Protein AF-A0A7C7NVA0-F1 (afdb_monomer_lite)

Sequence (63 aa):
MKKLLFAAAFAVLGFTANAQEEQTFGFAKGDLFISGSVTFSNESTGDVKDNAFEVAPKVGYFL

Radius of gyration: 27.65 Å; chains: 1; bounding box: 52×16×78 Å

Structure (mmCIF, N/CA/C/O backbone):
data_AF-A0A7C7NVA0-F1
#
_entry.id   AF-A0A7C7NVA0-F1
#
loop_
_atom_site.group_PDB
_atom_site.id
_atom_site.type_symbol
_atom_site.label_atom_id
_atom_site.label_alt_id
_atom_site.label_comp_id
_atom_site.label_asym_id
_atom_site.label_entity_id
_atom_site.label_seq_id
_atom_site.pdbx_PDB_ins_code
_atom_site.Cartn_x
_atom_site.Cartn_y
_atom_site.Cartn_z
_atom_site.occupancy
_atom_site.B_iso_or_equiv
_atom_site.auth_seq_id
_atom_site.auth_comp_id
_atom_site.auth_asym_id
_atom_site.auth_atom_id
_atom_site.pdbx_PDB_model_num
ATOM 1 N N . MET A 1 1 ? -25.082 2.747 53.595 1.00 58.66 1 MET A N 1
ATOM 2 C CA . MET A 1 1 ? -25.461 2.948 52.175 1.00 58.66 1 MET A CA 1
ATOM 3 C C . MET A 1 1 ? -24.422 3.710 51.343 1.00 58.66 1 MET A C 1
ATOM 5 O O . MET A 1 1 ? -24.276 3.389 50.176 1.00 58.66 1 MET A O 1
ATOM 9 N N . LYS A 1 2 ? -23.610 4.619 51.914 1.00 61.84 2 LYS A N 1
ATOM 10 C CA . LYS A 1 2 ? -22.553 5.332 51.158 1.00 61.84 2 LYS A CA 1
ATOM 11 C C . LYS A 1 2 ? -21.508 4.435 50.467 1.00 61.84 2 LYS A C 1
ATOM 13 O O . LYS A 1 2 ? -21.104 4.729 49.357 1.00 61.84 2 LYS A O 1
ATOM 18 N N . LYS A 1 3 ? -21.118 3.306 51.078 1.00 66.31 3 LYS A N 1
ATOM 19 C CA . LYS A 1 3 ? -20.109 2.384 50.516 1.00 66.31 3 LYS A CA 1
ATOM 20 C C . LYS A 1 3 ? -20.584 1.623 49.268 1.00 66.31 3 LYS A C 1
ATOM 22 O O . LYS A 1 3 ? -19.767 1.288 48.423 1.00 66.31 3 LYS A O 1
ATOM 27 N N . LEU A 1 4 ? -21.895 1.395 49.144 1.00 71.81 4 LEU A N 1
ATOM 28 C CA . LEU A 1 4 ? -22.493 0.716 47.992 1.00 71.81 4 LEU A CA 1
ATOM 29 C C . LEU A 1 4 ? -22.532 1.633 46.762 1.00 71.81 4 LEU A C 1
ATOM 31 O O . LEU A 1 4 ? -22.269 1.184 45.655 1.00 71.81 4 LEU A O 1
ATOM 35 N N . LEU A 1 5 ? -22.768 2.932 46.978 1.00 71.44 5 LEU A N 1
ATOM 36 C CA . LEU A 1 5 ? -22.697 3.950 45.927 1.00 71.44 5 LEU A CA 1
ATOM 37 C C . LEU A 1 5 ? -21.277 4.089 45.367 1.00 71.44 5 LEU A C 1
ATOM 39 O O . LEU A 1 5 ? -21.109 4.174 44.157 1.00 71.44 5 LEU A O 1
ATOM 43 N N . PHE A 1 6 ? -20.254 4.037 46.227 1.00 69.94 6 PHE A N 1
ATOM 44 C CA . PHE A 1 6 ? -18.862 4.045 45.769 1.00 69.94 6 PHE A CA 1
ATOM 45 C C . PHE A 1 6 ? -18.510 2.786 44.966 1.00 69.94 6 PHE A C 1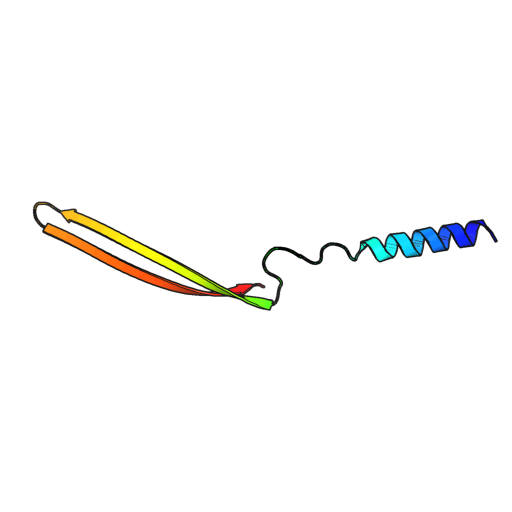
ATOM 47 O O . PHE A 1 6 ? -17.905 2.902 43.909 1.00 69.94 6 PHE A O 1
ATOM 54 N N . ALA A 1 7 ? -18.935 1.598 45.406 1.00 69.88 7 ALA A N 1
ATOM 55 C CA . ALA A 1 7 ? -18.703 0.358 44.661 1.00 69.88 7 ALA A CA 1
ATOM 56 C C . ALA A 1 7 ? -19.403 0.356 43.287 1.00 69.88 7 ALA A C 1
ATOM 58 O O . ALA A 1 7 ? -18.806 -0.049 42.293 1.00 69.88 7 ALA A O 1
ATOM 59 N N . ALA A 1 8 ? -20.636 0.866 43.216 1.00 65.88 8 ALA A N 1
ATOM 60 C CA . ALA A 1 8 ? -21.363 1.018 41.958 1.00 65.88 8 ALA A CA 1
ATOM 61 C C . ALA A 1 8 ? -20.693 2.040 41.022 1.00 65.88 8 ALA A C 1
ATOM 63 O O . ALA A 1 8 ? -20.587 1.789 39.827 1.00 65.88 8 ALA A O 1
ATOM 64 N N . ALA A 1 9 ? -20.178 3.151 41.557 1.00 62.88 9 ALA A N 1
ATOM 65 C CA . ALA A 1 9 ? -19.442 4.141 40.772 1.00 62.88 9 ALA A CA 1
ATOM 66 C C . ALA A 1 9 ? -18.139 3.569 40.183 1.00 62.88 9 ALA A C 1
ATOM 68 O O . ALA A 1 9 ? -17.853 3.787 39.009 1.00 62.88 9 ALA A O 1
ATOM 69 N N . PHE A 1 10 ? -17.383 2.781 40.957 1.00 63.06 10 PHE A N 1
ATOM 70 C CA . PHE A 1 10 ? -16.182 2.097 40.461 1.00 63.06 10 PHE A CA 1
ATOM 71 C C . PHE A 1 10 ? -16.500 1.018 39.422 1.00 63.06 10 PHE A C 1
ATOM 73 O O . PHE A 1 10 ? -15.757 0.874 38.457 1.00 63.06 10 PHE A O 1
ATOM 80 N N . ALA A 1 11 ? -17.607 0.290 39.584 1.00 64.25 11 ALA A N 1
ATOM 81 C CA . ALA A 1 11 ? -18.060 -0.678 38.592 1.00 64.25 11 ALA A CA 1
ATOM 82 C C . ALA A 1 11 ? -18.430 0.013 37.270 1.00 64.25 11 ALA A C 1
ATOM 84 O O . ALA A 1 11 ? -17.928 -0.376 36.222 1.00 64.25 11 ALA A O 1
ATOM 85 N N . VAL A 1 12 ? -19.232 1.083 37.307 1.00 61.06 12 VAL A N 1
ATOM 86 C CA . VAL A 1 12 ? -19.632 1.821 36.096 1.00 61.06 12 VAL A CA 1
ATOM 87 C C . VAL A 1 12 ? -18.413 2.398 35.366 1.00 61.06 12 VAL A C 1
ATOM 89 O O . VAL A 1 12 ? -18.312 2.227 34.157 1.00 61.06 12 VAL A O 1
ATOM 92 N N . LEU A 1 13 ? -17.449 2.983 36.087 1.00 63.28 13 LEU A N 1
ATOM 93 C CA . LEU A 1 13 ? -16.218 3.520 35.487 1.00 63.28 13 LEU A CA 1
ATOM 94 C C . LEU A 1 13 ? -15.260 2.422 34.981 1.00 63.28 13 LEU A C 1
ATOM 96 O O . LEU A 1 13 ? -14.612 2.593 33.949 1.00 63.28 13 LEU A O 1
ATOM 100 N N . GLY A 1 14 ? -15.189 1.282 35.677 1.00 60.25 14 GLY A N 1
ATOM 101 C CA . GLY A 1 14 ? -14.366 0.132 35.293 1.00 60.25 14 GLY A CA 1
ATOM 102 C C . GLY A 1 14 ? -14.909 -0.636 34.085 1.00 60.25 14 GLY A C 1
ATOM 103 O O . GLY A 1 14 ? -14.128 -1.157 33.294 1.00 60.25 14 GLY A O 1
ATOM 104 N N . PHE A 1 15 ? -16.231 -0.661 33.885 1.00 56.94 15 PHE A N 1
ATOM 105 C CA . PHE A 1 15 ? -16.845 -1.274 32.702 1.00 56.94 15 PHE A CA 1
ATOM 106 C C . PHE A 1 15 ? -16.827 -0.353 31.473 1.00 56.94 15 PHE A C 1
ATOM 108 O O . PHE A 1 15 ? -16.738 -0.857 30.353 1.00 56.94 15 PHE A O 1
ATOM 115 N N . THR A 1 16 ? -16.808 0.975 31.653 1.00 55.62 16 THR A N 1
ATOM 116 C CA . THR A 1 16 ? -16.616 1.947 30.554 1.00 55.62 16 THR A CA 1
ATOM 117 C C . THR A 1 16 ? -15.179 2.023 30.030 1.00 55.62 16 THR A C 1
ATOM 119 O O . THR A 1 16 ? -14.947 2.617 28.981 1.00 55.62 16 THR A O 1
ATOM 122 N N . ALA A 1 17 ? -14.212 1.394 30.706 1.00 54.81 17 ALA A N 1
ATOM 123 C CA . ALA A 1 17 ? -12.826 1.314 30.235 1.00 54.81 17 ALA A CA 1
ATOM 124 C C . ALA A 1 17 ? -12.646 0.412 28.994 1.00 54.81 17 ALA A C 1
ATOM 126 O O . ALA A 1 17 ? -11.574 0.403 28.403 1.00 54.81 17 ALA A O 1
ATOM 127 N N . ASN A 1 18 ? -13.689 -0.310 28.565 1.00 56.34 18 ASN A N 1
ATOM 128 C CA . ASN A 1 18 ? -13.675 -1.118 27.339 1.00 56.34 18 ASN A CA 1
ATOM 129 C C . ASN A 1 18 ? -14.024 -0.316 26.066 1.00 56.34 18 ASN A C 1
ATOM 131 O O . ASN A 1 18 ? -14.143 -0.905 24.998 1.00 56.34 18 ASN A O 1
ATOM 135 N N . ALA A 1 19 ? -14.236 1.003 26.167 1.00 56.22 19 ALA A N 1
ATOM 136 C CA . ALA A 1 19 ? -14.812 1.820 25.092 1.00 56.22 19 ALA A CA 1
ATOM 137 C C . ALA A 1 19 ? -13.829 2.790 24.399 1.00 56.22 19 ALA A C 1
ATOM 139 O O . ALA A 1 19 ? -14.275 3.703 23.713 1.00 56.22 19 ALA A O 1
ATOM 140 N N . GLN A 1 20 ? -12.511 2.647 24.573 1.00 54.62 20 GLN A N 1
ATOM 141 C CA . GLN A 1 20 ? -11.526 3.566 23.974 1.00 54.62 20 GLN A CA 1
ATOM 142 C C . GLN A 1 20 ? -10.358 2.855 23.292 1.00 54.62 20 GLN A C 1
ATOM 144 O O . GLN A 1 20 ? -9.198 3.156 23.534 1.00 54.62 20 GLN A O 1
ATOM 149 N N . GLU A 1 21 ? -10.682 1.962 22.368 1.00 59.31 21 GLU A N 1
ATOM 150 C CA . GLU A 1 21 ? -9.844 1.786 21.181 1.00 59.31 21 GLU A CA 1
ATOM 151 C C . GLU A 1 21 ? -10.760 1.494 19.985 1.00 59.31 21 GLU A C 1
ATOM 153 O O . GLU A 1 21 ? -10.596 0.532 19.240 1.00 59.31 21 GLU A O 1
ATOM 158 N N . GLU A 1 22 ? -11.773 2.348 19.778 1.00 59.88 22 GLU A N 1
ATOM 159 C CA . GLU A 1 22 ? -12.176 2.596 18.394 1.00 59.88 22 GLU A CA 1
ATOM 160 C C . GLU A 1 22 ? -10.913 3.108 17.706 1.00 59.88 22 GLU A C 1
ATOM 162 O O . GLU A 1 22 ? -10.408 4.181 18.052 1.00 59.88 22 GLU A O 1
ATOM 167 N N . GLN A 1 23 ? -10.351 2.298 16.804 1.00 60.97 23 GLN A N 1
ATOM 168 C CA . GLN A 1 23 ? -9.253 2.716 15.944 1.00 60.97 23 GLN A CA 1
ATOM 169 C C . GLN A 1 23 ? -9.769 3.863 15.070 1.00 60.97 23 GLN A C 1
ATOM 171 O O . GLN A 1 23 ? -10.223 3.673 13.950 1.00 60.97 23 GLN A O 1
ATOM 176 N N . THR A 1 24 ? -9.740 5.076 15.620 1.00 68.56 24 THR A N 1
ATOM 177 C CA . THR A 1 24 ? -10.122 6.327 14.952 1.00 68.56 24 THR A CA 1
ATOM 178 C C . THR A 1 24 ? -9.134 6.691 13.842 1.00 68.56 24 THR A C 1
ATOM 180 O O . THR A 1 24 ? -9.371 7.618 13.072 1.00 68.56 24 THR A O 1
ATOM 183 N N . PHE A 1 25 ? -8.034 5.940 13.741 1.00 75.62 25 PHE A N 1
ATOM 184 C CA . PHE A 1 25 ? -6.994 6.065 12.741 1.00 75.62 25 PHE A CA 1
ATOM 185 C C . PHE A 1 25 ? -6.488 4.672 12.330 1.00 75.62 25 PHE A C 1
ATOM 187 O O . PHE A 1 25 ? -6.155 3.866 13.195 1.00 75.62 25 PHE A O 1
ATOM 194 N N . GLY A 1 26 ? -6.391 4.408 11.024 1.00 82.50 26 GLY A N 1
ATOM 195 C CA . GLY A 1 26 ? -5.929 3.128 10.470 1.00 82.50 26 GLY A CA 1
ATOM 196 C C . GLY A 1 26 ? -7.040 2.307 9.809 1.00 82.50 26 GLY A C 1
ATOM 197 O O . GLY A 1 26 ? -8.113 2.830 9.523 1.00 82.50 26 GLY A O 1
ATOM 198 N N . PHE A 1 27 ? -6.752 1.033 9.530 1.00 88.62 27 PHE A N 1
ATOM 199 C CA . PHE A 1 27 ? -7.718 0.086 8.966 1.00 88.62 27 PHE A CA 1
ATOM 200 C C . PHE A 1 27 ? -8.474 -0.645 10.082 1.00 88.62 27 PHE A C 1
ATOM 202 O O . PHE A 1 27 ? -7.865 -1.125 11.043 1.00 88.62 27 PHE A O 1
ATOM 209 N N . ALA A 1 28 ? -9.790 -0.768 9.932 1.0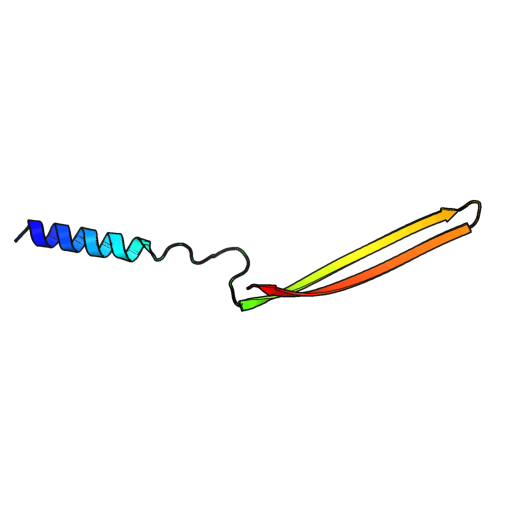0 88.94 28 ALA A N 1
ATOM 210 C CA . ALA A 1 28 ? -10.646 -1.600 10.763 1.00 88.94 28 ALA A CA 1
ATOM 211 C C . ALA A 1 28 ? -10.823 -2.995 10.148 1.00 88.94 28 ALA A C 1
ATOM 213 O O . ALA A 1 28 ? -10.711 -3.204 8.939 1.00 88.94 28 ALA A O 1
ATOM 214 N N . LYS A 1 29 ? -11.125 -3.984 10.994 1.00 89.44 29 LYS A N 1
ATOM 215 C CA . LYS A 1 29 ? -11.473 -5.332 10.535 1.00 89.44 29 LYS A CA 1
ATOM 216 C C . LYS A 1 29 ? -12.697 -5.265 9.623 1.00 89.44 29 LYS A C 1
ATOM 218 O O . LYS A 1 29 ? -13.744 -4.776 10.039 1.00 89.44 29 LYS A O 1
ATOM 223 N N . GLY A 1 30 ? -12.583 -5.816 8.422 1.00 89.50 30 GLY A N 1
ATOM 224 C CA . GLY A 1 30 ? -13.621 -5.726 7.399 1.00 89.50 30 GLY A CA 1
ATOM 225 C C . GLY A 1 30 ? -13.310 -4.744 6.276 1.00 89.50 30 GLY A C 1
ATOM 226 O O . GLY A 1 30 ? -13.949 -4.821 5.226 1.00 89.50 30 GLY A O 1
ATOM 227 N N . ASP A 1 31 ? -12.339 -3.851 6.466 1.00 92.50 31 ASP A N 1
ATOM 228 C CA . ASP A 1 31 ? -12.053 -2.814 5.485 1.00 92.50 31 ASP A CA 1
ATOM 229 C C . ASP A 1 31 ? -11.470 -3.409 4.205 1.00 92.50 31 ASP A C 1
ATOM 231 O O . ASP A 1 31 ? -10.519 -4.198 4.214 1.00 92.50 31 ASP A O 1
ATOM 235 N N . LEU A 1 32 ? -12.031 -2.977 3.079 1.00 95.44 32 LEU A N 1
ATOM 236 C CA . LEU A 1 32 ? -11.424 -3.156 1.771 1.00 95.44 32 LEU A CA 1
ATOM 237 C C . LEU A 1 32 ? -10.506 -1.974 1.491 1.00 95.44 32 LEU A C 1
ATOM 239 O O . LEU A 1 32 ? -10.897 -0.818 1.647 1.00 95.44 32 LEU A O 1
ATOM 243 N N . PHE A 1 33 ? -9.301 -2.261 1.016 1.00 94.00 33 PHE A N 1
ATOM 244 C CA . PHE A 1 33 ? -8.349 -1.230 0.631 1.00 94.00 33 PHE A CA 1
ATOM 245 C C . PHE A 1 33 ? -7.716 -1.538 -0.719 1.00 94.00 33 PHE A C 1
ATOM 247 O O . PHE A 1 33 ? -7.501 -2.693 -1.088 1.00 94.00 33 PHE A O 1
ATOM 254 N N . ILE A 1 34 ? -7.405 -0.482 -1.466 1.00 95.38 34 ILE A N 1
ATOM 255 C CA . ILE A 1 34 ? -6.692 -0.571 -2.737 1.00 95.38 34 ILE A CA 1
ATOM 256 C C . ILE A 1 34 ? -5.296 -0.014 -2.512 1.00 95.38 34 ILE A C 1
ATOM 258 O O . ILE A 1 34 ? -5.120 1.066 -1.951 1.00 95.38 34 ILE A O 1
ATOM 262 N N . SER A 1 35 ? -4.298 -0.764 -2.948 1.00 95.25 35 SER A N 1
ATOM 263 C CA . SER A 1 35 ? -2.903 -0.341 -2.936 1.00 95.25 35 SER A CA 1
ATOM 264 C C . SER A 1 35 ? -2.246 -0.736 -4.249 1.00 95.25 35 SER A C 1
ATOM 266 O O . SER A 1 35 ? -2.843 -1.405 -5.087 1.00 95.25 35 SER A O 1
ATOM 268 N N . GLY A 1 36 ? -1.015 -0.311 -4.463 1.00 96.00 36 GLY A N 1
ATOM 269 C CA . GLY A 1 36 ? -0.265 -0.709 -5.638 1.00 96.00 36 GLY A CA 1
ATOM 270 C C . GLY A 1 36 ? 1.053 0.025 -5.717 1.00 96.00 36 GLY A C 1
ATOM 271 O O . GLY A 1 36 ? 1.312 0.944 -4.939 1.00 96.00 36 GLY A O 1
ATOM 272 N N . SER A 1 37 ? 1.883 -0.393 -6.660 1.00 97.25 37 SER A N 1
ATOM 273 C CA . SER A 1 37 ? 3.159 0.252 -6.939 1.00 97.25 37 SER A CA 1
ATOM 274 C C . SER A 1 37 ? 3.286 0.581 -8.413 1.00 97.25 37 SER A C 1
ATOM 276 O O . SER A 1 37 ? 2.710 -0.082 -9.277 1.00 97.25 37 SER A O 1
ATOM 278 N N . VAL A 1 38 ? 4.071 1.615 -8.676 1.00 97.56 38 VAL A N 1
ATOM 279 C CA . VAL A 1 38 ? 4.528 1.973 -10.009 1.00 97.56 38 VAL A CA 1
ATOM 280 C C . VAL A 1 38 ? 6.035 1.770 -10.022 1.00 97.56 38 VAL A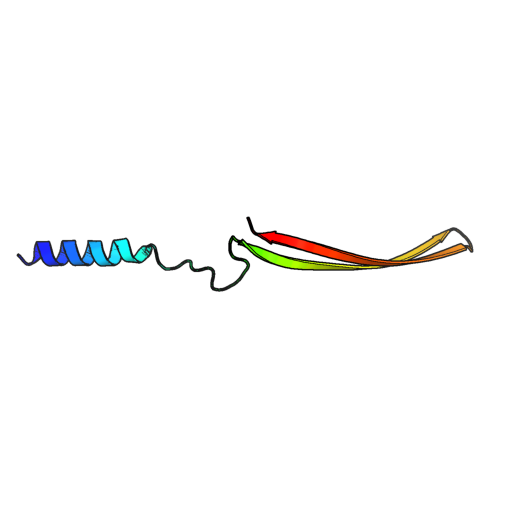 C 1
ATOM 282 O O . VAL A 1 38 ? 6.736 2.334 -9.180 1.00 97.56 38 VAL A O 1
ATOM 285 N N . THR A 1 39 ? 6.518 0.956 -10.952 1.00 96.62 39 THR A N 1
ATOM 286 C CA . THR A 1 39 ? 7.921 0.557 -11.043 1.00 96.62 39 THR A CA 1
ATOM 287 C C . THR A 1 39 ? 8.483 0.986 -12.386 1.00 96.62 39 THR A C 1
ATOM 289 O O . THR A 1 39 ? 7.893 0.726 -13.432 1.00 96.62 39 THR A O 1
ATOM 292 N N . PHE A 1 40 ? 9.652 1.616 -12.348 1.00 97.31 40 PHE A N 1
ATOM 293 C CA . PHE A 1 40 ? 10.485 1.855 -13.517 1.00 97.31 40 PHE A CA 1
ATOM 294 C C . PHE A 1 40 ? 11.790 1.098 -13.312 1.00 97.31 40 PHE A C 1
ATOM 296 O O . PHE A 1 40 ? 12.435 1.258 -12.274 1.00 97.31 40 PHE A O 1
ATOM 303 N N . SER A 1 41 ? 12.182 0.295 -14.290 1.00 94.75 41 SER A N 1
ATOM 304 C CA . SER A 1 41 ? 13.491 -0.346 -14.315 1.00 94.75 41 SER A CA 1
ATOM 305 C C . S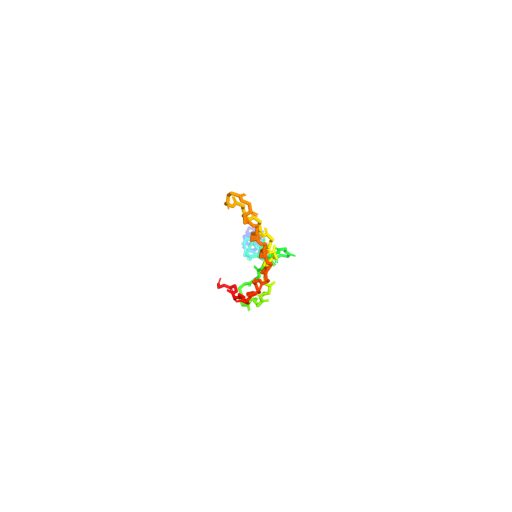ER A 1 41 ? 14.207 -0.015 -15.613 1.00 94.75 41 SER A C 1
ATOM 307 O O . SER A 1 41 ? 13.597 0.165 -16.667 1.00 94.75 41 SER A O 1
ATOM 309 N N . ASN A 1 42 ? 15.523 0.102 -15.509 1.00 95.00 42 ASN A N 1
ATOM 310 C CA . ASN A 1 42 ? 16.408 0.279 -16.641 1.00 95.00 42 ASN A CA 1
ATOM 311 C C . ASN A 1 42 ? 17.597 -0.652 -16.429 1.00 95.00 42 ASN A C 1
ATOM 313 O O . ASN A 1 42 ? 18.255 -0.589 -15.387 1.00 95.00 42 ASN A O 1
ATOM 317 N N . GLU A 1 43 ? 17.846 -1.511 -17.400 1.00 95.31 43 GLU A N 1
ATOM 318 C CA . GLU A 1 43 ? 18.976 -2.421 -17.429 1.00 95.31 43 GLU A CA 1
ATOM 319 C C . GLU A 1 43 ? 19.799 -2.133 -18.681 1.00 95.31 43 GLU A C 1
ATOM 321 O O . GLU A 1 43 ? 19.281 -1.782 -19.743 1.00 95.31 43 GLU A O 1
ATOM 326 N N . SER A 1 44 ? 21.118 -2.219 -18.557 1.00 95.94 44 SER A N 1
ATOM 327 C CA . SER A 1 44 ? 22.012 -2.076 -19.698 1.00 95.94 44 SER A CA 1
ATOM 328 C C . SER A 1 44 ? 23.038 -3.193 -19.671 1.00 95.94 44 SER A C 1
ATOM 330 O O . SER A 1 44 ? 23.770 -3.338 -18.692 1.00 95.94 44 SER A O 1
ATOM 332 N N . THR A 1 45 ? 23.100 -3.954 -20.760 1.00 92.94 45 THR A N 1
ATOM 333 C CA . THR A 1 45 ? 24.077 -5.026 -20.960 1.00 92.94 45 THR A CA 1
ATOM 334 C C . THR A 1 45 ? 24.842 -4.737 -22.246 1.00 92.94 45 THR A C 1
ATOM 336 O O . THR A 1 45 ? 24.325 -4.894 -23.353 1.00 92.94 45 THR A O 1
ATOM 339 N N . GLY A 1 46 ? 26.083 -4.267 -22.100 1.00 92.38 46 GLY A N 1
ATOM 340 C CA . GLY A 1 46 ? 26.850 -3.712 -23.217 1.00 92.38 46 GLY A CA 1
ATOM 341 C C . GLY A 1 46 ? 26.151 -2.481 -23.798 1.00 92.38 46 GLY A C 1
ATOM 342 O O . GLY A 1 46 ? 25.815 -1.556 -23.062 1.00 92.38 46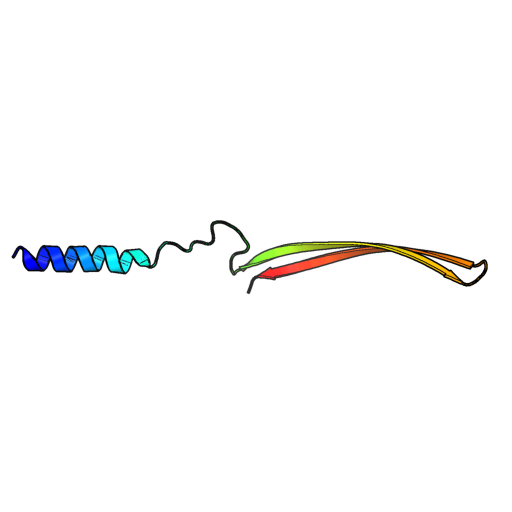 GLY A O 1
ATOM 343 N N . ASP A 1 47 ? 25.906 -2.493 -25.108 1.00 93.88 47 ASP A N 1
ATOM 344 C CA . ASP A 1 47 ? 25.211 -1.407 -25.814 1.00 93.88 47 ASP A CA 1
ATOM 345 C C . ASP A 1 47 ? 23.679 -1.559 -25.822 1.00 93.88 47 ASP A C 1
ATOM 347 O O . ASP A 1 47 ? 22.964 -0.657 -26.266 1.00 93.88 47 ASP A O 1
ATOM 351 N N . VAL A 1 48 ? 23.155 -2.689 -25.334 1.00 89.81 48 VAL A N 1
ATOM 352 C CA . VAL A 1 48 ? 21.712 -2.948 -25.279 1.00 89.81 48 VAL A CA 1
ATOM 353 C C . VAL A 1 48 ? 21.127 -2.301 -24.027 1.00 89.81 48 VAL A C 1
ATOM 355 O O . VAL A 1 48 ? 21.662 -2.471 -22.931 1.00 89.81 48 VAL A O 1
ATOM 358 N N . LYS A 1 49 ? 20.028 -1.557 -24.201 1.00 93.56 49 LYS A N 1
ATOM 359 C CA . LYS A 1 49 ? 19.296 -0.866 -23.133 1.00 93.56 49 LYS A CA 1
ATOM 360 C C . LYS A 1 49 ? 17.854 -1.342 -23.095 1.00 93.56 49 LYS A C 1
ATOM 362 O O . LYS A 1 49 ? 17.105 -1.070 -24.034 1.00 93.56 49 LYS A O 1
ATOM 367 N N . ASP A 1 50 ? 17.467 -1.940 -21.980 1.00 94.31 50 ASP A N 1
ATOM 368 C CA . ASP A 1 50 ? 16.105 -2.385 -21.730 1.00 94.31 50 ASP A CA 1
ATOM 369 C C . ASP A 1 50 ? 15.480 -1.522 -20.640 1.00 94.31 50 ASP A C 1
ATOM 371 O O . ASP A 1 50 ? 15.975 -1.434 -19.520 1.00 94.31 50 ASP A O 1
ATOM 375 N N . ASN A 1 51 ? 14.374 -0.8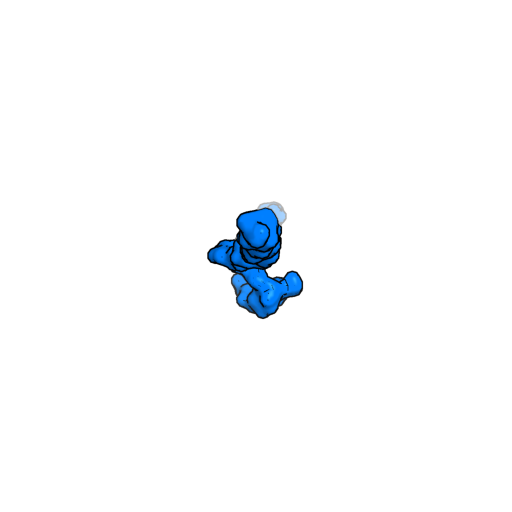66 -20.982 1.00 95.38 51 ASN A N 1
ATOM 376 C CA . ASN A 1 51 ? 13.596 -0.065 -20.048 1.00 95.38 51 ASN A CA 1
ATOM 377 C C . ASN A 1 51 ? 12.228 -0.714 -19.883 1.00 95.38 51 ASN A C 1
ATOM 379 O O . ASN A 1 51 ? 11.554 -0.983 -20.880 1.00 95.38 51 ASN A O 1
ATOM 383 N N . ALA A 1 52 ? 11.801 -0.915 -18.642 1.00 94.81 52 ALA A N 1
ATOM 384 C CA . ALA A 1 52 ? 10.473 -1.417 -18.342 1.00 94.81 52 ALA A CA 1
ATOM 385 C C . ALA A 1 52 ? 9.730 -0.472 -17.400 1.00 94.81 52 ALA A C 1
ATOM 387 O O . ALA A 1 52 ? 10.298 0.177 -16.518 1.00 94.81 52 ALA A O 1
ATOM 388 N N . PHE A 1 53 ? 8.423 -0.414 -17.619 1.00 97.50 53 PHE A N 1
ATOM 389 C CA . PHE A 1 53 ? 7.478 0.303 -16.789 1.00 97.50 53 PHE A CA 1
ATOM 390 C C . PHE A 1 53 ? 6.356 -0.652 -16.408 1.00 97.50 53 PHE A C 1
ATOM 392 O O . PHE A 1 53 ? 5.735 -1.261 -17.280 1.00 97.50 53 PHE A O 1
ATOM 399 N N . GLU A 1 54 ? 6.094 -0.769 -15.114 1.00 96.62 54 GLU A N 1
ATOM 400 C CA . GLU A 1 54 ? 5.086 -1.671 -14.576 1.00 96.62 54 GLU A CA 1
ATOM 401 C C . GLU A 1 54 ? 4.186 -0.938 -13.582 1.00 96.62 54 GLU A C 1
ATOM 403 O O . GLU A 1 54 ? 4.649 -0.179 -12.729 1.00 96.62 54 GLU A O 1
ATOM 408 N N . VAL A 1 55 ? 2.882 -1.201 -13.673 1.00 97.31 55 VAL A N 1
ATOM 409 C CA . VAL A 1 55 ? 1.889 -0.774 -12.686 1.00 97.31 55 VAL A CA 1
ATOM 410 C C . VAL A 1 55 ? 1.271 -2.024 -12.076 1.00 97.31 55 VAL A C 1
ATOM 412 O O . VAL A 1 55 ? 0.652 -2.817 -12.783 1.00 97.31 55 VAL A O 1
ATOM 415 N N . ALA A 1 56 ? 1.418 -2.184 -10.763 1.00 96.88 56 ALA A N 1
ATOM 416 C CA . ALA A 1 56 ? 0.994 -3.374 -10.032 1.00 96.88 56 ALA A CA 1
ATOM 417 C C . ALA A 1 56 ? -0.078 -3.021 -8.981 1.00 96.88 56 ALA A C 1
ATOM 419 O O . ALA A 1 56 ? 0.258 -2.804 -7.811 1.00 96.88 56 ALA A O 1
ATOM 420 N N . PRO A 1 57 ? -1.367 -2.927 -9.366 1.00 97.25 57 PRO A N 1
ATOM 421 C CA . PRO A 1 57 ? -2.459 -2.673 -8.432 1.00 97.25 57 PRO A CA 1
ATOM 422 C C . PRO A 1 57 ? -2.817 -3.928 -7.624 1.00 97.25 57 PRO A C 1
ATOM 424 O O . PRO A 1 57 ? -2.656 -5.060 -8.081 1.00 97.25 57 PRO A O 1
ATOM 427 N N . LYS A 1 58 ? -3.337 -3.725 -6.413 1.00 96.50 58 LYS A N 1
ATOM 428 C CA . LYS A 1 58 ? -3.758 -4.766 -5.472 1.00 96.50 58 LYS A CA 1
ATOM 429 C C . LYS A 1 58 ? -4.995 -4.317 -4.704 1.00 96.50 58 LYS A C 1
ATOM 431 O O . LYS A 1 58 ? -5.117 -3.156 -4.320 1.00 96.50 58 LYS A O 1
ATOM 436 N N . VAL A 1 59 ? -5.878 -5.267 -4.422 1.00 96.56 59 VAL A N 1
ATOM 437 C CA . VAL A 1 59 ? -7.008 -5.087 -3.506 1.00 96.56 59 VAL A CA 1
ATOM 438 C C . VAL A 1 59 ? -6.780 -5.999 -2.311 1.00 96.56 59 VAL A C 1
ATOM 440 O O . VAL A 1 59 ? -6.458 -7.175 -2.484 1.00 96.56 59 VAL A O 1
ATOM 443 N N . GLY A 1 60 ? -6.896 -5.445 -1.112 1.00 94.25 60 GLY A N 1
ATOM 444 C CA . GLY A 1 60 ? -6.731 -6.150 0.148 1.00 94.25 60 GLY A CA 1
ATOM 445 C C . GLY A 1 60 ? -7.981 -6.055 1.011 1.00 94.25 60 GLY A C 1
ATOM 446 O O . GLY A 1 60 ? -8.788 -5.139 0.866 1.00 94.25 60 GLY A O 1
ATOM 447 N N . TYR A 1 61 ? -8.117 -7.025 1.908 1.00 95.25 61 TYR A N 1
ATOM 448 C CA . TYR A 1 61 ? -9.138 -7.068 2.945 1.00 95.25 61 TYR A CA 1
ATOM 449 C C . TYR A 1 61 ? -8.441 -7.142 4.301 1.00 95.25 61 TYR A C 1
ATOM 451 O O . TYR A 1 61 ? -7.541 -7.967 4.486 1.00 95.25 61 TYR A O 1
ATOM 459 N N . PHE A 1 62 ? -8.824 -6.269 5.226 1.00 91.19 62 PHE A N 1
ATOM 460 C CA . PHE A 1 62 ? -8.230 -6.206 6.555 1.00 91.19 62 PHE A CA 1
ATOM 461 C C . PHE A 1 62 ? -8.951 -7.181 7.506 1.00 91.19 62 PHE A C 1
ATOM 463 O O . PHE A 1 62 ? -10.144 -7.034 7.768 1.00 91.19 62 PHE A O 1
ATOM 470 N N . LEU A 1 63 ? -8.241 -8.227 7.957 1.00 86.38 63 LEU A N 1
ATOM 471 C CA . LEU A 1 63 ? -8.781 -9.388 8.694 1.00 86.38 63 LEU A CA 1
ATOM 472 C C . LEU A 1 63 ? -8.915 -9.186 10.206 1.00 86.38 63 LEU A C 1
ATOM 474 O O . LEU A 1 63 ? -8.094 -8.467 10.803 1.00 86.38 63 LEU A O 1
#

pLDDT: mean 81.58, std 15.9, range [54.62, 97.56]

Foldseek 3Di:
DVVVVVVVVCVVVVVCVVPPPPVPDDDDQFDKDKDWDWDWDWDDDPPDIDIDIDIGIDIDGHD

Secondary structure (DSSP, 8-state):
-HHHHHHHHHHHHHHGGGS----SSSPPTT-EEEEEEEEEEEEEETTEEEEEEEEEEEEEE--